Protein AF-A0A940QQM3-F1 (afdb_monomer)

Solvent-accessible surface area (backbone atoms only — not comparable to full-atom values): 6109 Å² total; per-residue (Å²): 112,92,86,64,82,52,71,68,55,23,74,68,38,85,44,58,37,81,48,65,53,40,77,44,46,51,95,75,68,36,46,31,66,54,31,37,48,52,53,52,50,28,51,75,72,55,67,47,66,54,44,30,74,41,80,58,91,89,36,71,37,48,55,57,21,48,68,55,42,52,61,51,45,41,74,73,75,50,80,93,72,55,73,68,53,57,30,47,76,72,77,44,79,85,48,59,33,40,80,34,30,50,57,127

Secondary structure (DSSP, 8-state):
-TT---HHHHHH--S-EE--SEE--GGGT--HHHHHHHHHHHHHTSTTTTBPEE--TT-HHHHHHHHHHHHHHHHTT-----HHHHHHHTT--PPTT-EESB--

pLDDT: mean 96.73, std 2.27, range [79.06, 98.81]

Nearest PDB structures (foldseek):
  2c1g-assembly1_A  TM=9.017E-01  e=5.915E-05  Streptococcus pneumoniae R6
  5lgc-assembly1_A  TM=8.957E-01  e=5.915E-05  Arthrobacter sp. AW19M34-1
  2c1i-assembly1_A  TM=8.832E-01  e=2.120E-04  Streptococcus pneumoniae R6

Sequence (104 aa):
PYLNFDASVGQAVGVPCPNCGIDTKDWDGASKDQIVNTLKSALQNGSLRNKVVLCHENYDSTASAMEEFLPYLKSQGWQCVTVSEMFKAQGKTMQAGQLYNECK

Mean predicted aligned error: 2.49 Å

Foldseek 3Di:
DVQDDDQVNLVVFQAFAEGAQFELCVVVVQALVSSLCSQVVCVVVVSNQQFDYDDDPPGPSVVSNCVPRVVVCVVVVDDDDDNQVSQVVVVHDGGGSYYDRGND

Radius of gyration: 14.56 Å; Cα contacts (8 Å, |Δi|>4): 133; chains: 1; bounding box: 36×22×36 Å

Structure (mmCIF, N/CA/C/O backbone):
data_AF-A0A940QQM3-F1
#
_entry.id   AF-A0A940QQM3-F1
#
loop_
_atom_site.group_PDB
_atom_site.id
_atom_site.type_symbol
_atom_site.label_atom_id
_atom_site.label_alt_id
_atom_site.label_comp_id
_atom_site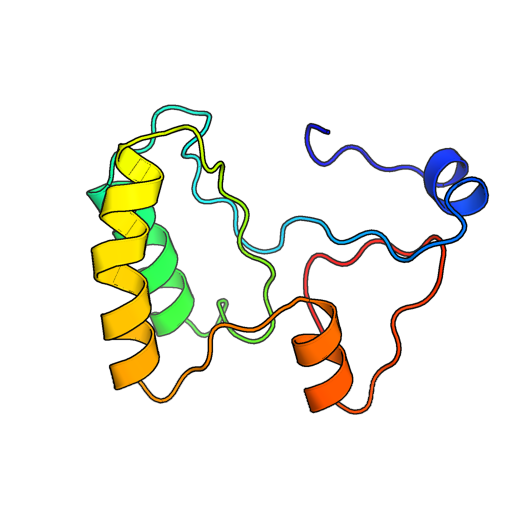.label_asym_id
_atom_site.label_entity_id
_atom_site.label_seq_id
_atom_site.pdbx_PDB_ins_code
_atom_site.Cartn_x
_atom_site.Cartn_y
_atom_site.Cartn_z
_atom_site.occupancy
_atom_site.B_iso_or_equiv
_atom_site.auth_seq_id
_atom_site.auth_comp_id
_atom_site.auth_asym_id
_atom_site.auth_atom_id
_atom_site.pdbx_PDB_model_num
ATOM 1 N N . PRO A 1 1 ? 13.232 -3.454 -4.398 1.00 90.56 1 PRO A N 1
ATOM 2 C CA . PRO A 1 1 ? 13.636 -3.210 -2.989 1.00 90.56 1 PRO A CA 1
ATOM 3 C C . PRO A 1 1 ? 13.821 -1.715 -2.736 1.00 90.56 1 PRO A C 1
ATOM 5 O O . PRO A 1 1 ? 14.236 -1.023 -3.662 1.00 90.56 1 PRO A O 1
ATOM 8 N N . TYR A 1 2 ? 13.500 -1.224 -1.535 1.00 94.31 2 TYR A N 1
ATOM 9 C CA . TYR A 1 2 ? 13.650 0.196 -1.158 1.00 94.31 2 TYR A CA 1
ATOM 10 C C . TYR A 1 2 ? 12.948 1.193 -2.097 1.00 94.31 2 TYR A C 1
ATOM 12 O O . TYR A 1 2 ? 13.382 2.333 -2.221 1.00 94.31 2 TYR A O 1
ATOM 20 N N . LEU A 1 3 ? 11.903 0.747 -2.805 1.00 94.00 3 LEU A N 1
ATOM 21 C CA . LEU A 1 3 ? 11.191 1.524 -3.832 1.00 94.00 3 LEU A CA 1
ATOM 22 C C . LEU A 1 3 ? 12.091 2.073 -4.956 1.00 94.00 3 LEU A C 1
ATOM 24 O O . LEU A 1 3 ? 11.681 2.963 -5.699 1.00 94.00 3 LEU A O 1
ATOM 28 N N . ASN A 1 4 ? 13.312 1.547 -5.088 1.00 94.94 4 ASN A N 1
ATOM 29 C CA . ASN A 1 4 ? 14.259 1.999 -6.091 1.00 94.94 4 ASN A CA 1
ATOM 30 C C . ASN A 1 4 ? 13.899 1.417 -7.460 1.00 94.94 4 ASN A C 1
ATOM 32 O O . ASN A 1 4 ? 13.710 0.205 -7.601 1.00 94.94 4 ASN A O 1
ATOM 36 N N . PHE A 1 5 ? 13.829 2.290 -8.457 1.00 95.81 5 PHE A N 1
ATOM 37 C CA . PHE A 1 5 ? 13.500 1.952 -9.831 1.00 95.81 5 PHE A CA 1
ATOM 38 C C . PHE A 1 5 ? 14.130 2.978 -10.770 1.00 95.81 5 PHE A C 1
ATOM 40 O O . PHE A 1 5 ? 14.072 4.180 -10.511 1.00 95.81 5 PHE A O 1
ATOM 47 N N . ASP A 1 6 ? 14.688 2.508 -11.881 1.00 95.94 6 ASP A N 1
ATOM 48 C CA . ASP A 1 6 ? 15.212 3.354 -12.946 1.00 95.94 6 ASP A CA 1
ATOM 49 C C . ASP A 1 6 ? 14.840 2.798 -14.330 1.00 95.94 6 ASP A C 1
ATOM 51 O O . ASP A 1 6 ? 14.206 1.747 -14.467 1.00 95.94 6 ASP A O 1
ATOM 55 N N . ALA A 1 7 ? 15.221 3.532 -15.377 1.00 95.38 7 ALA A N 1
ATOM 56 C CA . ALA A 1 7 ? 14.928 3.150 -16.753 1.00 95.38 7 ALA A CA 1
ATOM 57 C C . ALA A 1 7 ? 15.598 1.827 -17.165 1.00 95.38 7 ALA A C 1
ATOM 59 O O . ALA A 1 7 ? 15.010 1.073 -17.937 1.00 95.38 7 ALA A O 1
ATOM 60 N N . SER A 1 8 ? 16.792 1.529 -16.648 1.00 96.88 8 SER A N 1
ATOM 61 C CA . SER A 1 8 ? 17.525 0.299 -16.964 1.00 96.88 8 SER A CA 1
ATOM 62 C C . SER A 1 8 ? 16.808 -0.919 -16.389 1.00 96.88 8 SER A C 1
ATOM 64 O O . SER A 1 8 ? 16.608 -1.910 -17.091 1.00 96.88 8 SER A O 1
ATOM 66 N N . VAL A 1 9 ? 16.351 -0.823 -15.135 1.00 95.62 9 VAL A N 1
ATOM 67 C CA . VAL A 1 9 ? 15.498 -1.833 -14.502 1.00 95.62 9 VAL A CA 1
ATOM 68 C C . VAL A 1 9 ? 14.223 -2.003 -15.315 1.00 95.62 9 VAL A C 1
ATOM 70 O O . VAL A 1 9 ? 13.913 -3.129 -15.687 1.00 95.62 9 VAL A O 1
ATOM 73 N N . GLY A 1 10 ? 13.538 -0.905 -15.656 1.00 96.31 10 GLY A N 1
ATOM 74 C CA . GLY A 1 10 ? 12.320 -0.919 -16.470 1.00 96.31 10 GLY A CA 1
ATOM 75 C C . GLY A 1 10 ? 12.484 -1.618 -17.824 1.00 96.31 10 GLY A C 1
ATOM 76 O O . GLY A 1 10 ? 11.626 -2.392 -18.230 1.00 96.31 10 GLY A O 1
ATOM 77 N N . GLN A 1 11 ? 13.602 -1.400 -18.514 1.00 96.75 11 GLN A N 1
ATOM 78 C CA . GLN A 1 11 ? 13.881 -2.050 -19.800 1.00 96.75 11 GLN A CA 1
ATOM 79 C C . GLN A 1 11 ? 14.208 -3.542 -19.658 1.00 96.75 11 GLN A C 1
ATOM 81 O O . GLN A 1 11 ? 13.918 -4.319 -20.566 1.00 96.75 11 GLN A O 1
ATOM 86 N N . ALA A 1 12 ? 14.808 -3.947 -18.537 1.00 96.12 12 ALA A N 1
ATOM 87 C CA . ALA A 1 12 ? 15.185 -5.335 -18.281 1.00 96.12 12 ALA A CA 1
ATOM 88 C C . ALA A 1 12 ? 14.023 -6.186 -17.737 1.00 96.12 12 ALA A C 1
ATOM 90 O O . ALA A 1 12 ? 13.942 -7.388 -17.998 1.00 96.12 12 ALA A O 1
ATOM 91 N N . VAL A 1 13 ? 13.124 -5.579 -16.961 1.00 92.06 13 VAL A N 1
ATOM 92 C CA . VAL A 1 13 ? 12.006 -6.255 -16.300 1.00 92.06 13 VAL A CA 1
ATOM 93 C C . VAL A 1 13 ? 10.839 -6.418 -17.279 1.00 92.06 13 VAL A C 1
ATOM 95 O O . VAL A 1 13 ? 10.012 -5.535 -17.475 1.00 92.06 13 VAL A O 1
ATOM 98 N N . GLY A 1 14 ? 10.740 -7.588 -17.912 1.00 96.12 14 GLY A N 1
ATOM 99 C CA . GLY A 1 14 ? 9.665 -7.936 -18.858 1.00 96.12 14 GLY A CA 1
ATOM 100 C C . GLY A 1 14 ? 8.256 -8.059 -18.249 1.00 96.12 14 GLY A C 1
ATOM 101 O O . GLY A 1 14 ? 7.395 -8.712 -18.833 1.00 96.12 14 GLY A O 1
ATOM 102 N N . VAL A 1 15 ? 8.013 -7.472 -17.074 1.00 96.50 15 VAL A N 1
ATOM 103 C CA . VAL A 1 15 ? 6.742 -7.499 -16.339 1.00 96.50 15 VAL A CA 1
ATOM 104 C C . VAL A 1 15 ? 6.413 -6.116 -15.765 1.00 96.50 15 VAL A C 1
ATOM 106 O O . VAL A 1 15 ? 7.306 -5.276 -15.620 1.00 96.50 15 VAL A O 1
ATOM 109 N N . PRO A 1 16 ? 5.138 -5.835 -15.448 1.00 96.94 16 PRO A N 1
ATOM 110 C CA . PRO A 1 16 ? 4.778 -4.628 -14.716 1.00 96.94 16 PRO A CA 1
ATOM 111 C C . PRO A 1 16 ? 5.460 -4.556 -13.348 1.00 96.94 16 PRO A C 1
ATOM 113 O O .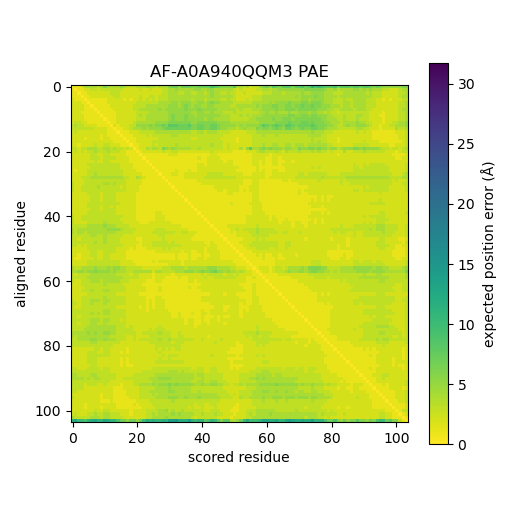 PRO A 1 16 ? 5.667 -5.583 -12.705 1.00 96.94 16 PRO A O 1
ATOM 116 N N . CYS A 1 17 ? 5.748 -3.343 -12.877 1.00 96.56 17 CYS A N 1
ATOM 117 C CA . CYS A 1 17 ? 6.418 -3.104 -11.600 1.00 96.56 17 CYS A CA 1
ATOM 118 C C . CYS A 1 17 ? 5.484 -2.387 -10.612 1.00 96.56 17 CYS A C 1
ATOM 120 O O . CYS A 1 17 ? 5.462 -1.154 -10.574 1.00 96.56 17 CYS A O 1
ATOM 122 N N . PRO A 1 18 ? 4.694 -3.115 -9.801 1.00 95.94 18 PRO A N 1
ATOM 123 C CA . PRO A 1 18 ? 4.009 -2.523 -8.659 1.00 95.94 18 PRO A CA 1
ATOM 124 C C . PRO A 1 18 ? 5.007 -1.882 -7.695 1.00 95.94 18 PRO A C 1
ATOM 126 O O . PRO A 1 18 ? 6.079 -2.423 -7.435 1.00 95.94 18 PRO A O 1
ATOM 129 N N . ASN A 1 19 ? 4.635 -0.733 -7.158 1.00 95.94 19 ASN A N 1
ATOM 130 C CA . ASN A 1 19 ? 5.421 0.020 -6.197 1.00 95.94 19 ASN A CA 1
ATOM 131 C C . ASN A 1 19 ? 4.478 0.654 -5.164 1.00 95.94 19 ASN A C 1
ATOM 133 O O . ASN A 1 19 ? 3.371 0.164 -4.966 1.00 95.94 19 ASN A O 1
ATOM 137 N N . CYS A 1 20 ? 4.897 1.704 -4.465 1.00 94.56 20 CYS A N 1
ATOM 138 C CA . CYS A 1 20 ? 4.184 2.223 -3.305 1.00 94.56 20 CYS A CA 1
ATOM 139 C C . CYS A 1 20 ? 3.408 3.507 -3.623 1.00 94.56 20 CYS A C 1
ATOM 141 O O . CYS A 1 20 ? 3.992 4.506 -4.046 1.00 94.56 20 CYS A O 1
ATOM 143 N N . GLY A 1 21 ? 2.101 3.504 -3.357 1.00 95.94 21 GLY A N 1
ATOM 144 C CA . GLY A 1 21 ? 1.247 4.696 -3.344 1.00 95.94 21 GLY A CA 1
ATOM 145 C C . GLY A 1 21 ? 1.022 5.278 -1.948 1.00 95.94 21 GLY A C 1
ATOM 146 O O . GLY A 1 21 ? 0.881 6.493 -1.826 1.00 95.94 21 GLY A O 1
ATOM 147 N N . ILE A 1 22 ? 1.001 4.429 -0.916 1.00 97.81 22 ILE A N 1
ATOM 148 C CA . ILE A 1 22 ? 0.911 4.792 0.506 1.00 97.81 22 ILE A CA 1
ATOM 149 C C . ILE A 1 22 ? 1.885 3.909 1.286 1.00 97.81 22 ILE A C 1
ATOM 151 O O . ILE A 1 22 ? 1.770 2.689 1.235 1.00 97.81 22 ILE A O 1
ATOM 155 N N . ASP A 1 23 ? 2.815 4.526 2.011 1.00 98.00 23 ASP A N 1
ATOM 156 C CA . ASP A 1 23 ? 3.800 3.844 2.857 1.00 98.00 23 ASP A CA 1
ATOM 157 C C . ASP A 1 23 ? 3.327 3.880 4.315 1.00 98.00 23 ASP A C 1
ATOM 159 O O . ASP A 1 23 ? 3.132 4.965 4.866 1.00 98.00 23 ASP A O 1
ATOM 163 N N . THR A 1 24 ? 3.118 2.715 4.933 1.00 98.12 24 THR A N 1
ATOM 164 C CA . THR A 1 24 ? 2.675 2.620 6.335 1.00 98.12 24 THR A CA 1
ATOM 165 C C . THR A 1 24 ? 3.781 2.927 7.341 1.00 98.12 24 THR A C 1
ATOM 167 O O . THR A 1 24 ? 3.471 3.120 8.517 1.00 98.12 24 THR A O 1
ATOM 170 N N . LYS A 1 25 ? 5.048 2.978 6.898 1.00 98.31 25 LYS A N 1
ATOM 171 C CA . LYS A 1 25 ? 6.240 3.145 7.746 1.00 98.31 25 LYS A CA 1
ATOM 172 C C . LYS A 1 25 ? 6.431 2.045 8.793 1.00 98.31 25 LYS A C 1
ATOM 174 O O . LYS A 1 25 ? 7.138 2.244 9.775 1.00 98.31 25 LYS A O 1
ATOM 179 N N . ASP A 1 26 ? 5.853 0.867 8.580 1.00 98.12 26 ASP A N 1
ATOM 180 C CA . ASP A 1 26 ? 6.028 -0.281 9.478 1.00 98.12 26 ASP A CA 1
ATOM 181 C C . ASP A 1 26 ? 7.494 -0.725 9.609 1.00 98.12 26 ASP A C 1
ATOM 183 O O . ASP A 1 26 ? 7.968 -0.995 10.711 1.00 98.12 26 ASP A O 1
ATOM 187 N N . TRP A 1 27 ? 8.242 -0.686 8.507 1.00 97.50 27 TRP A N 1
ATOM 188 C CA . TRP A 1 27 ? 9.685 -0.931 8.467 1.00 97.50 27 TRP A CA 1
ATOM 189 C C . TRP A 1 27 ? 10.511 0.079 9.280 1.00 97.50 27 TRP A C 1
ATOM 191 O O . TRP A 1 27 ? 11.642 -0.230 9.652 1.00 97.50 27 TRP A O 1
ATOM 201 N N . ASP A 1 28 ? 9.954 1.259 9.566 1.00 97.81 28 ASP A N 1
ATOM 202 C CA . ASP A 1 28 ? 10.560 2.327 10.376 1.00 97.81 28 ASP A CA 1
ATOM 203 C C . ASP A 1 28 ? 9.968 2.364 11.801 1.00 97.81 28 ASP A C 1
ATOM 205 O O . ASP A 1 28 ? 9.962 3.385 12.485 1.00 97.81 28 ASP A O 1
ATOM 209 N N . GLY A 1 29 ? 9.419 1.235 12.259 1.00 97.56 29 GLY A N 1
ATOM 210 C CA . GLY A 1 29 ? 8.925 1.079 13.624 1.00 97.56 29 GLY A CA 1
ATOM 211 C C . GLY A 1 29 ? 7.562 1.718 13.890 1.00 97.56 29 GLY A C 1
ATOM 212 O O . GLY A 1 29 ? 7.221 1.927 15.057 1.00 97.56 29 GLY A O 1
ATOM 213 N N . ALA A 1 30 ? 6.766 2.016 12.855 1.00 98.50 30 ALA A N 1
ATOM 214 C CA . ALA A 1 30 ? 5.398 2.478 13.063 1.00 98.50 30 ALA A CA 1
ATOM 215 C C . ALA A 1 30 ? 4.590 1.454 13.878 1.00 98.50 30 ALA A C 1
ATOM 217 O O . ALA A 1 30 ? 4.540 0.256 13.576 1.00 98.50 30 ALA A O 1
ATOM 218 N N . SER A 1 31 ? 3.929 1.944 14.924 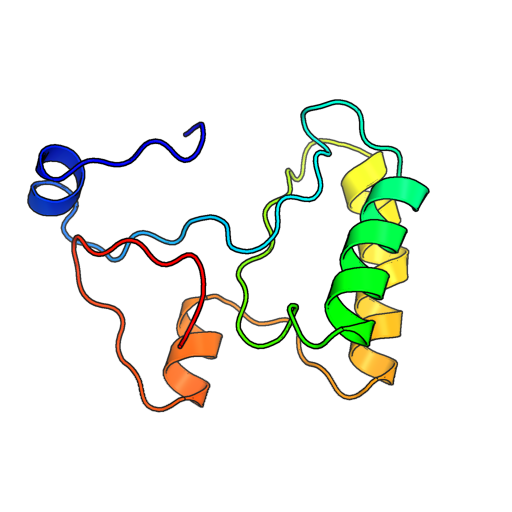1.00 98.69 31 SER A N 1
ATOM 219 C CA . SER A 1 31 ? 3.032 1.144 15.745 1.00 98.69 31 SER A CA 1
ATOM 220 C C . SER A 1 31 ? 1.769 0.767 14.971 1.00 98.69 31 SER A C 1
ATOM 222 O O . SER A 1 31 ? 1.392 1.421 13.994 1.00 98.69 31 SER A O 1
ATOM 224 N N . LYS A 1 32 ? 1.055 -0.250 15.466 1.00 98.50 32 LYS A N 1
ATOM 225 C CA . LYS A 1 32 ? -0.273 -0.632 14.967 1.00 98.50 32 LYS A CA 1
ATOM 226 C C . LYS A 1 32 ? -1.176 0.596 14.765 1.00 98.50 32 LYS A C 1
ATOM 228 O O . LYS A 1 32 ? -1.742 0.782 13.690 1.00 98.50 32 LYS A O 1
ATOM 233 N N . ASP A 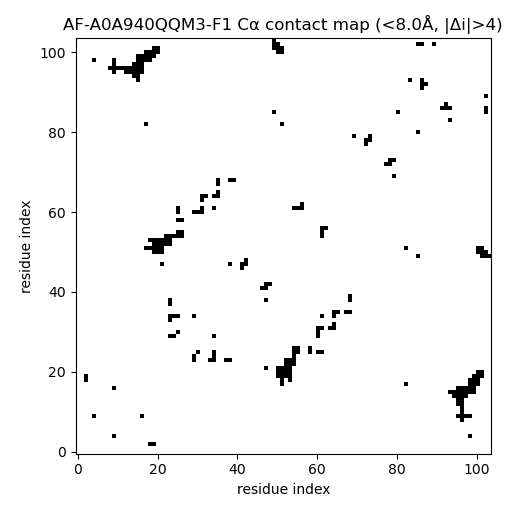1 33 ? -1.276 1.458 15.776 1.00 98.69 33 ASP A N 1
ATOM 234 C CA . ASP A 1 33 ? -2.162 2.623 15.737 1.00 98.69 33 ASP A CA 1
ATOM 235 C C . ASP A 1 33 ? -1.688 3.677 14.726 1.00 98.69 33 ASP A C 1
ATOM 237 O O . ASP A 1 33 ? -2.510 4.289 14.048 1.00 98.69 33 ASP A O 1
ATOM 241 N N . GLN A 1 34 ? -0.374 3.871 14.561 1.00 98.75 34 GLN A N 1
ATOM 242 C CA . GLN A 1 34 ? 0.171 4.773 13.538 1.00 98.75 34 GLN A CA 1
ATOM 243 C C . GLN A 1 34 ? -0.142 4.280 12.118 1.00 98.75 34 GLN A C 1
ATOM 245 O O . GLN A 1 34 ? -0.553 5.080 11.269 1.00 98.75 34 GLN A O 1
ATOM 250 N N . ILE A 1 35 ? -0.024 2.971 11.871 1.00 98.81 35 ILE A N 1
ATOM 251 C CA . ILE A 1 35 ? -0.383 2.345 10.591 1.00 98.81 35 ILE A CA 1
ATOM 252 C C . ILE A 1 35 ? -1.879 2.545 10.315 1.00 98.81 35 ILE A C 1
ATOM 254 O O . ILE A 1 35 ? -2.259 3.074 9.268 1.00 98.81 35 ILE A O 1
ATOM 258 N N . VAL A 1 36 ? -2.742 2.193 11.275 1.00 98.75 36 VAL A N 1
ATOM 259 C CA . VAL A 1 36 ? -4.199 2.353 11.144 1.00 98.75 36 VAL A CA 1
ATOM 260 C C . VAL A 1 36 ? -4.581 3.817 10.912 1.00 98.75 36 VAL A C 1
ATOM 262 O O . VAL A 1 36 ? -5.410 4.102 10.047 1.00 98.75 36 VAL A O 1
ATOM 265 N N . ASN A 1 37 ? -3.968 4.755 11.636 1.00 98.69 37 ASN A N 1
ATOM 266 C CA . ASN A 1 37 ? -4.230 6.185 11.475 1.00 98.69 37 ASN A CA 1
ATOM 267 C C . ASN A 1 37 ? -3.806 6.695 10.095 1.00 98.69 37 ASN A C 1
ATOM 269 O O . ASN A 1 37 ? -4.539 7.483 9.494 1.00 98.69 37 ASN A O 1
ATOM 273 N N . THR A 1 38 ? -2.678 6.218 9.565 1.00 98.69 38 THR A N 1
ATOM 274 C CA . THR A 1 38 ? -2.221 6.538 8.203 1.00 98.69 38 THR A CA 1
ATOM 275 C C . THR A 1 38 ? -3.264 6.109 7.173 1.00 98.69 38 THR A C 1
ATOM 277 O O . THR A 1 38 ? -3.683 6.906 6.331 1.00 98.69 38 THR A O 1
ATOM 280 N N . LEU A 1 39 ? -3.759 4.874 7.285 1.00 98.56 39 LEU A N 1
ATOM 281 C CA . LEU A 1 39 ? -4.727 4.310 6.346 1.00 98.56 39 LEU A CA 1
ATOM 282 C C . LEU A 1 39 ? -6.123 4.940 6.476 1.00 98.56 39 LEU A C 1
ATOM 284 O O . LEU A 1 39 ? -6.744 5.272 5.465 1.00 98.56 39 LEU A O 1
ATOM 288 N N . LYS A 1 40 ? -6.612 5.174 7.702 1.00 98.38 40 LYS A N 1
ATOM 289 C CA . LYS A 1 40 ? -7.888 5.873 7.940 1.00 98.38 40 LYS A CA 1
ATOM 290 C C . LYS A 1 40 ? -7.833 7.325 7.456 1.00 98.38 40 LYS A C 1
ATOM 292 O O . LYS A 1 40 ? -8.794 7.781 6.842 1.00 98.38 40 LYS A O 1
ATOM 297 N N . SER A 1 41 ? -6.714 8.025 7.649 1.00 98.44 41 SER A N 1
ATOM 298 C CA . SER A 1 41 ? -6.537 9.392 7.134 1.00 98.44 41 SER A CA 1
ATOM 299 C C . SER A 1 41 ? -6.553 9.417 5.605 1.00 98.44 41 SER A C 1
ATOM 301 O O . SER A 1 41 ? -7.235 10.252 5.012 1.00 98.44 41 SER A O 1
ATOM 303 N N . ALA A 1 42 ? -5.863 8.468 4.960 1.00 98.12 42 ALA A N 1
ATOM 304 C CA . ALA A 1 42 ? -5.874 8.331 3.506 1.00 98.12 42 ALA A CA 1
ATOM 305 C C . ALA A 1 42 ? -7.269 7.990 2.954 1.00 98.12 42 ALA A C 1
ATOM 307 O O . ALA A 1 42 ? -7.655 8.452 1.880 1.00 98.12 42 ALA A O 1
ATOM 308 N N . LEU A 1 43 ? -8.046 7.189 3.687 1.00 97.62 43 LEU A N 1
ATOM 309 C CA . LEU A 1 43 ? -9.437 6.908 3.345 1.00 97.62 43 LEU A CA 1
ATOM 310 C C . LEU A 1 43 ? -10.297 8.178 3.429 1.00 97.62 43 LEU A C 1
ATOM 312 O O . LEU A 1 43 ? -11.012 8.495 2.482 1.00 97.62 43 LEU A O 1
ATOM 316 N N . GLN A 1 44 ? -10.203 8.918 4.536 1.00 97.31 44 GLN A N 1
ATOM 317 C CA . GLN A 1 44 ? -11.003 10.121 4.795 1.00 97.31 44 GLN A CA 1
ATOM 318 C C . GLN A 1 44 ? -10.729 11.249 3.799 1.00 97.31 44 GLN A C 1
ATOM 320 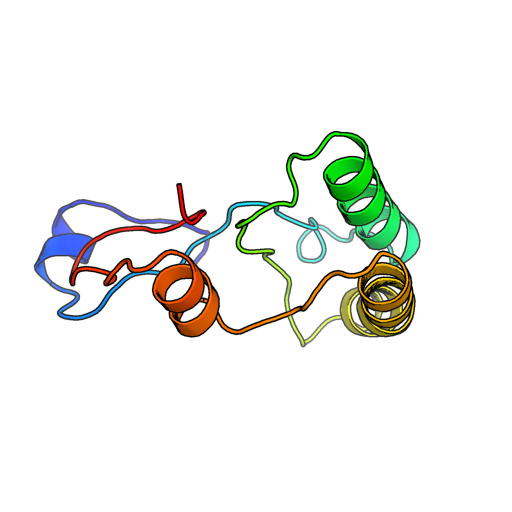O O . GLN A 1 44 ? -11.658 11.924 3.365 1.00 97.31 44 GLN A O 1
ATOM 325 N N . ASN A 1 45 ? -9.467 11.448 3.416 1.00 97.00 45 ASN A N 1
ATOM 326 C CA . ASN A 1 45 ? -9.091 12.481 2.450 1.00 97.00 45 ASN A CA 1
ATOM 327 C C . ASN A 1 45 ? -9.175 12.005 0.982 1.00 97.00 45 ASN A C 1
ATOM 329 O O . ASN A 1 45 ? -8.785 12.739 0.076 1.00 97.00 45 ASN A O 1
ATOM 333 N N . GLY A 1 46 ? -9.662 10.781 0.742 1.00 96.06 46 GLY A N 1
ATOM 334 C CA . GLY A 1 46 ? -9.849 10.193 -0.586 1.00 96.06 46 GLY A CA 1
ATOM 335 C C . GLY A 1 46 ? -8.571 9.698 -1.270 1.00 96.06 46 GLY A C 1
ATOM 336 O O . GLY A 1 46 ? -8.658 9.065 -2.324 1.00 96.06 46 GLY A O 1
ATOM 337 N N . SER A 1 47 ? -7.391 9.922 -0.684 1.00 96.62 47 SER A N 1
ATOM 338 C CA . SER A 1 47 ? -6.114 9.533 -1.291 1.00 96.62 47 SER A CA 1
ATOM 339 C C . SER A 1 47 ? -5.879 8.025 -1.331 1.00 96.62 47 SER A C 1
ATOM 341 O O . SER A 1 47 ? -5.011 7.611 -2.084 1.00 96.62 47 SER A O 1
ATOM 343 N N . LEU A 1 48 ? -6.649 7.206 -0.600 1.00 97.25 48 LEU A N 1
ATOM 344 C CA . LEU A 1 48 ? -6.554 5.738 -0.620 1.00 97.25 48 LEU A CA 1
ATOM 345 C C . LEU A 1 48 ? -7.102 5.101 -1.911 1.00 97.25 48 LEU A C 1
ATOM 347 O O . LEU A 1 48 ? -6.774 3.954 -2.223 1.00 97.25 48 LEU A O 1
ATOM 351 N N . ARG A 1 49 ? -7.944 5.807 -2.680 1.00 95.94 49 ARG A N 1
ATOM 352 C CA . ARG A 1 49 ? -8.602 5.223 -3.861 1.00 95.94 49 ARG A CA 1
ATOM 353 C C . ARG A 1 49 ? -7.572 4.842 -4.914 1.00 95.94 49 ARG A C 1
ATOM 355 O O . ARG A 1 49 ? -6.778 5.673 -5.334 1.00 95.94 49 ARG A O 1
ATOM 362 N N . ASN A 1 50 ? -7.636 3.587 -5.363 1.00 95.56 50 ASN A N 1
ATOM 363 C CA . ASN A 1 50 ? -6.751 3.027 -6.382 1.00 95.56 50 ASN A CA 1
ATOM 364 C C . ASN A 1 50 ? -5.247 3.147 -6.047 1.00 95.56 50 ASN A C 1
ATOM 366 O O . ASN A 1 50 ? -4.422 3.223 -6.958 1.00 95.56 50 ASN A O 1
ATOM 370 N N . LYS A 1 51 ? -4.874 3.166 -4.762 1.00 97.06 51 LYS A N 1
ATOM 371 C CA . LYS A 1 51 ? -3.471 3.147 -4.324 1.00 97.06 51 LYS A CA 1
ATOM 372 C C . LYS A 1 51 ? -2.985 1.742 -4.016 1.00 97.06 51 LYS A C 1
ATOM 374 O O . LYS A 1 51 ? -3.736 0.909 -3.518 1.00 97.06 51 LYS A O 1
ATOM 379 N N . VAL A 1 52 ? -1.687 1.532 -4.219 1.00 97.44 52 VAL A N 1
ATOM 380 C CA . VAL A 1 52 ? -0.967 0.390 -3.653 1.00 97.44 52 VAL A CA 1
ATOM 381 C C . VAL A 1 52 ? -0.453 0.775 -2.264 1.00 97.44 52 VAL A C 1
ATOM 383 O O . VAL A 1 52 ? 0.273 1.761 -2.122 1.00 97.44 52 VAL A O 1
ATOM 386 N N . VAL A 1 53 ? -0.843 0.018 -1.240 1.00 97.94 53 VAL A N 1
ATOM 387 C CA . VAL A 1 53 ? -0.356 0.190 0.137 1.00 97.94 53 VAL A CA 1
ATOM 388 C C . VAL A 1 53 ? 0.882 -0.683 0.331 1.00 97.94 53 VAL A C 1
ATOM 390 O O . VAL A 1 53 ? 0.837 -1.878 0.047 1.00 97.94 53 VAL A O 1
ATOM 393 N N . LEU A 1 54 ? 1.978 -0.089 0.798 1.00 98.06 54 LEU A N 1
ATOM 394 C CA . LEU A 1 54 ? 3.200 -0.791 1.174 1.00 98.06 54 LEU A CA 1
ATOM 395 C C . LEU A 1 54 ? 3.168 -1.128 2.661 1.00 98.06 54 LEU A C 1
ATOM 397 O O . LEU A 1 54 ? 3.006 -0.240 3.494 1.00 98.06 54 LEU A O 1
ATOM 401 N N . CYS A 1 55 ? 3.387 -2.401 2.961 1.00 97.69 55 CYS A N 1
ATOM 402 C CA . CYS A 1 55 ? 3.645 -2.930 4.291 1.00 97.69 55 CYS A CA 1
ATOM 403 C C . CYS A 1 55 ? 4.437 -4.244 4.163 1.00 97.69 55 CYS A C 1
ATOM 405 O O . CYS A 1 55 ? 4.603 -4.771 3.060 1.00 97.69 55 CYS A O 1
ATOM 407 N N . HIS A 1 56 ? 4.895 -4.784 5.283 1.00 97.81 56 HIS A N 1
ATOM 408 C CA . HIS A 1 56 ? 5.754 -5.953 5.374 1.00 97.81 56 HIS A CA 1
ATOM 409 C C . HIS A 1 56 ? 5.130 -6.988 6.314 1.00 97.81 56 HIS A C 1
ATOM 411 O O . HIS A 1 56 ? 4.752 -6.689 7.446 1.00 97.81 56 HIS A O 1
ATOM 417 N N . GLU A 1 57 ? 5.012 -8.223 5.832 1.00 94.31 57 GLU A N 1
ATOM 418 C CA . GLU A 1 57 ? 4.310 -9.311 6.529 1.00 94.31 57 GLU A CA 1
ATOM 419 C C . GLU A 1 57 ? 5.011 -9.805 7.806 1.00 94.31 57 GLU A C 1
ATOM 421 O O . GLU A 1 57 ? 4.401 -10.493 8.616 1.00 94.31 57 GLU A O 1
ATOM 426 N N . ASN A 1 58 ? 6.285 -9.463 7.999 1.00 94.38 58 ASN A N 1
ATOM 427 C CA . ASN A 1 58 ? 7.121 -9.957 9.093 1.00 94.38 58 ASN A CA 1
ATOM 428 C C . ASN A 1 58 ? 7.029 -9.129 10.388 1.00 94.38 58 ASN A C 1
ATOM 430 O O . ASN A 1 58 ? 7.759 -9.425 11.334 1.00 94.38 58 ASN A O 1
ATOM 434 N N . TYR A 1 59 ? 6.184 -8.095 10.437 1.00 96.94 59 TYR A N 1
ATOM 435 C CA . TYR A 1 59 ? 5.990 -7.265 11.626 1.00 96.94 59 TYR A CA 1
ATOM 436 C C . TYR A 1 59 ? 4.618 -7.507 12.266 1.00 96.94 59 TYR A C 1
ATOM 438 O O . TYR A 1 59 ? 3.579 -7.336 11.626 1.00 96.94 59 TYR A O 1
ATOM 446 N N . ASP A 1 60 ? 4.602 -7.811 13.568 1.00 97.94 60 ASP A N 1
ATOM 447 C CA . ASP A 1 60 ? 3.365 -8.016 14.341 1.00 97.94 60 ASP A CA 1
ATOM 448 C C . ASP A 1 60 ? 2.460 -6.773 14.344 1.00 97.94 60 ASP A C 1
ATOM 450 O O . ASP A 1 60 ? 1.228 -6.884 14.352 1.00 97.94 60 ASP A O 1
ATOM 454 N N . SER A 1 61 ? 3.059 -5.574 14.305 1.00 98.12 61 SER A N 1
ATOM 455 C CA . SER A 1 61 ? 2.329 -4.308 14.176 1.00 98.12 61 SER A CA 1
ATOM 456 C C . SER A 1 61 ? 1.538 -4.242 12.870 1.00 98.12 61 SER A C 1
ATOM 458 O O . SER A 1 61 ? 0.399 -3.774 12.882 1.00 98.12 61 SER A O 1
ATOM 460 N N . THR A 1 62 ? 2.097 -4.758 11.772 1.00 98.44 62 THR A N 1
ATOM 461 C CA . THR A 1 62 ? 1.433 -4.829 10.468 1.00 98.44 62 THR A CA 1
ATOM 462 C C . THR A 1 62 ? 0.271 -5.807 10.495 1.00 98.44 62 THR A C 1
ATOM 464 O O . THR A 1 62 ? -0.837 -5.423 10.117 1.00 98.44 62 THR A O 1
ATOM 467 N N . ALA A 1 63 ? 0.477 -7.028 10.996 1.00 98.12 63 ALA A N 1
ATOM 468 C CA . ALA A 1 63 ? -0.600 -8.012 11.128 1.00 98.12 63 ALA A CA 1
ATOM 469 C C . ALA A 1 63 ? -1.767 -7.449 11.962 1.00 98.12 63 ALA A C 1
ATOM 471 O O . ALA A 1 63 ? -2.899 -7.371 11.480 1.00 98.12 63 ALA A O 1
ATOM 472 N N . SER A 1 64 ? -1.464 -6.922 13.152 1.00 98.38 64 SER A N 1
ATOM 473 C CA . SER A 1 64 ? -2.454 -6.336 14.065 1.00 98.38 64 SER A CA 1
ATOM 474 C C . SER A 1 64 ? -3.193 -5.135 13.459 1.00 98.38 64 SER A C 1
ATOM 476 O O . SER A 1 64 ? -4.378 -4.922 13.722 1.00 98.38 64 SER A O 1
ATOM 478 N N . ALA A 1 65 ? -2.505 -4.310 12.663 1.00 98.56 65 ALA A N 1
ATOM 479 C CA . ALA A 1 65 ? -3.121 -3.166 11.999 1.00 98.56 65 ALA A CA 1
ATOM 480 C C . ALA A 1 65 ? -4.069 -3.605 10.878 1.00 98.56 65 ALA A C 1
ATOM 482 O O . ALA A 1 65 ? -5.151 -3.033 10.738 1.00 98.56 65 ALA A O 1
ATOM 483 N N . MET A 1 66 ? -3.694 -4.622 10.096 1.00 98.12 66 MET A N 1
ATOM 484 C CA . MET A 1 66 ? -4.521 -5.137 9.000 1.00 98.12 66 MET A CA 1
ATOM 485 C C . MET A 1 66 ? -5.755 -5.889 9.509 1.00 98.12 66 MET A C 1
ATOM 487 O O . MET A 1 66 ? -6.830 -5.737 8.925 1.00 98.12 66 MET A O 1
ATOM 491 N N . GLU A 1 67 ? -5.637 -6.617 10.622 1.00 98.25 67 GLU A N 1
ATOM 492 C CA . GLU A 1 67 ? -6.772 -7.250 11.308 1.00 98.25 67 GLU A CA 1
ATOM 493 C C . GLU A 1 67 ? -7.834 -6.235 11.756 1.00 98.25 67 GLU A C 1
ATOM 495 O O . GLU A 1 67 ? -9.027 -6.531 11.703 1.00 98.25 67 GLU A O 1
ATOM 500 N N . GLU A 1 68 ? -7.433 -5.017 12.134 1.00 98.50 68 GLU A N 1
ATOM 501 C CA . GLU A 1 68 ? -8.375 -3.936 12.443 1.00 98.50 68 GLU A CA 1
ATOM 502 C C . GLU A 1 68 ? -8.868 -3.211 11.181 1.00 98.50 68 GLU A C 1
ATOM 504 O O . GLU A 1 68 ? -10.065 -2.953 11.013 1.00 98.50 68 GLU A O 1
ATOM 509 N N . PHE A 1 69 ? -7.945 -2.829 10.297 1.00 98.38 69 PHE A N 1
ATOM 510 C CA . PHE A 1 69 ? -8.247 -1.906 9.211 1.00 98.38 69 PHE A CA 1
ATOM 511 C C . PHE A 1 69 ? -9.039 -2.558 8.078 1.00 98.38 69 PHE A C 1
ATOM 513 O O . PHE A 1 69 ? -9.957 -1.926 7.560 1.00 98.38 69 PHE A O 1
ATOM 520 N N . LEU A 1 70 ? -8.737 -3.800 7.685 1.00 98.00 70 LEU A N 1
ATOM 521 C CA . LEU A 1 70 ? -9.401 -4.435 6.540 1.00 98.00 70 LEU A CA 1
ATOM 522 C C . LEU A 1 70 ? -10.909 -4.664 6.770 1.00 98.00 70 LEU A C 1
ATOM 524 O O . LEU A 1 70 ? -11.691 -4.345 5.865 1.00 98.00 70 LEU A O 1
ATOM 528 N N . PRO A 1 71 ? -11.374 -5.130 7.951 1.00 98.38 71 PRO A N 1
ATOM 529 C CA . PRO A 1 71 ? -12.806 -5.194 8.246 1.00 98.38 71 PRO A CA 1
ATOM 530 C C . PRO A 1 71 ? -13.477 -3.818 8.252 1.00 98.38 71 PRO A C 1
ATOM 532 O O . PRO A 1 71 ? -14.581 -3.671 7.722 1.00 98.38 71 PRO A O 1
ATOM 535 N N . TYR A 1 72 ? -12.809 -2.800 8.805 1.00 98.00 72 TYR A N 1
ATOM 536 C CA . TYR A 1 72 ? -13.306 -1.425 8.773 1.00 98.00 72 TYR A CA 1
ATOM 537 C C . TYR A 1 72 ? -13.422 -0.910 7.333 1.00 98.00 72 TYR A C 1
ATOM 539 O O . TYR A 1 72 ? -14.482 -0.439 6.937 1.00 98.00 72 TYR A O 1
ATOM 547 N N . LEU A 1 73 ? -12.383 -1.073 6.514 1.00 98.06 73 LEU A N 1
ATOM 548 C CA . LEU A 1 73 ? -12.375 -0.683 5.106 1.00 98.06 73 LEU A CA 1
ATOM 549 C C . LEU A 1 73 ? -13.536 -1.346 4.344 1.00 98.06 73 LEU A C 1
ATOM 551 O O . LEU A 1 73 ? -14.283 -0.673 3.633 1.00 98.06 73 LEU A O 1
ATOM 555 N N . LYS A 1 74 ? -13.756 -2.649 4.565 1.00 98.12 74 LYS A N 1
ATOM 556 C CA . LYS A 1 74 ? -14.887 -3.385 3.985 1.00 98.12 74 LYS A CA 1
ATOM 557 C C . LYS A 1 74 ? -16.244 -2.826 4.428 1.00 98.12 74 LYS A C 1
ATOM 559 O O . LYS A 1 74 ? -17.147 -2.727 3.599 1.00 98.12 74 LYS A O 1
ATOM 564 N N . SER A 1 75 ? -16.400 -2.430 5.695 1.00 97.94 75 SER A N 1
ATOM 565 C CA . SER A 1 75 ? -17.649 -1.822 6.190 1.00 97.94 75 SER A CA 1
ATOM 566 C C . SER A 1 75 ? -17.938 -0.456 5.562 1.00 97.94 75 SER A C 1
ATOM 568 O O . SER A 1 75 ? -19.098 -0.071 5.448 1.00 97.94 75 SER A O 1
ATOM 570 N N . GLN A 1 76 ? -16.903 0.240 5.081 1.00 97.38 76 GLN A N 1
ATOM 571 C CA . GLN A 1 76 ? -17.033 1.473 4.298 1.00 97.38 76 GLN A CA 1
ATOM 572 C C . GLN A 1 76 ? -17.354 1.217 2.809 1.00 97.38 76 GLN A C 1
ATOM 574 O O . GLN A 1 76 ? -17.355 2.153 2.013 1.00 97.38 76 GLN A O 1
ATOM 579 N N . GLY A 1 77 ? -17.608 -0.035 2.404 1.00 96.56 77 GLY A N 1
ATOM 580 C CA . GLY A 1 77 ? -17.970 -0.401 1.029 1.00 96.56 77 GLY A CA 1
ATOM 581 C C . GLY A 1 77 ? -16.781 -0.591 0.083 1.00 96.56 77 GLY A C 1
ATOM 582 O O . GLY A 1 77 ? -16.962 -0.652 -1.133 1.00 96.56 77 GLY A O 1
ATOM 583 N N . TRP A 1 78 ? -15.562 -0.681 0.617 1.00 96.69 78 TRP A N 1
ATOM 584 C CA . TRP A 1 78 ? -14.354 -0.888 -0.176 1.00 96.69 78 TRP A CA 1
ATOM 585 C C . TRP A 1 78 ? -14.003 -2.367 -0.315 1.00 96.69 78 TRP A C 1
ATOM 587 O O . TRP A 1 78 ? -14.382 -3.212 0.495 1.00 96.69 78 TRP A O 1
ATOM 597 N N . GLN A 1 79 ? -13.214 -2.664 -1.343 1.00 94.81 79 GLN A N 1
ATOM 598 C CA . GLN A 1 79 ? -12.590 -3.964 -1.540 1.00 94.81 79 GLN A CA 1
ATOM 599 C C . GLN A 1 79 ? -11.072 -3.794 -1.507 1.00 94.81 79 GLN A C 1
ATOM 601 O O . GLN A 1 79 ? -10.530 -2.916 -2.177 1.00 94.81 79 GLN A O 1
ATOM 606 N N . CYS A 1 80 ? -10.399 -4.642 -0.732 1.00 95.94 80 CYS A N 1
ATOM 607 C CA . CYS A 1 80 ? -8.966 -4.865 -0.871 1.00 95.94 80 CYS A CA 1
ATOM 608 C C . CYS A 1 80 ? -8.782 -5.940 -1.946 1.00 95.94 80 CYS A C 1
ATOM 610 O O . CYS A 1 80 ? -9.393 -7.004 -1.861 1.00 95.94 80 CYS A O 1
ATOM 612 N N . VAL A 1 81 ? -8.009 -5.623 -2.978 1.00 97.12 81 VAL A N 1
ATOM 613 C CA . VAL A 1 81 ? -7.830 -6.453 -4.174 1.00 97.12 81 VAL A CA 1
ATOM 614 C C . VAL A 1 81 ? -6.354 -6.509 -4.534 1.00 97.12 81 VAL A C 1
ATOM 616 O O . VAL A 1 81 ? -5.551 -5.709 -4.048 1.00 97.12 81 VAL A O 1
ATOM 619 N N . THR A 1 82 ? -5.988 -7.426 -5.419 1.00 96.88 82 THR A N 1
ATOM 620 C CA . THR A 1 82 ? -4.644 -7.442 -5.999 1.00 96.88 82 THR A CA 1
ATOM 621 C C . THR A 1 82 ? -4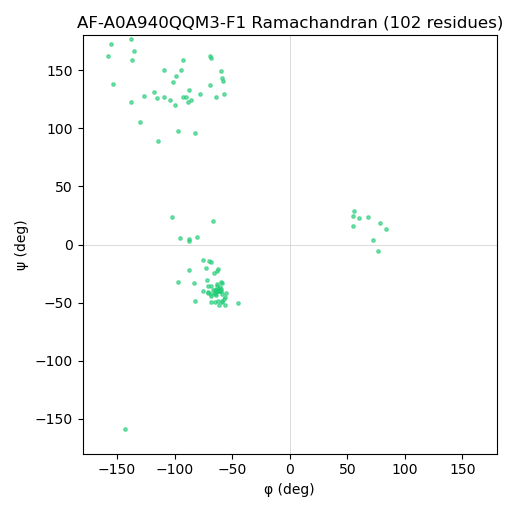.416 -6.233 -6.917 1.00 96.88 82 THR A C 1
ATOM 623 O O . THR A 1 82 ? -5.353 -5.615 -7.430 1.00 96.88 82 THR A O 1
ATOM 626 N N . VAL A 1 83 ? -3.148 -5.898 -7.180 1.00 97.00 83 VAL A N 1
ATOM 627 C CA . VAL A 1 83 ? -2.798 -4.774 -8.069 1.00 97.00 83 VAL A CA 1
ATOM 628 C C . VAL A 1 83 ? -3.345 -4.996 -9.484 1.00 97.00 83 VAL A C 1
ATOM 630 O O . VAL A 1 83 ? -3.886 -4.074 -10.085 1.00 97.00 83 VAL A O 1
ATOM 633 N N . SER A 1 84 ? -3.284 -6.217 -10.015 1.00 96.00 84 SER A N 1
ATOM 634 C CA . SER A 1 84 ? -3.82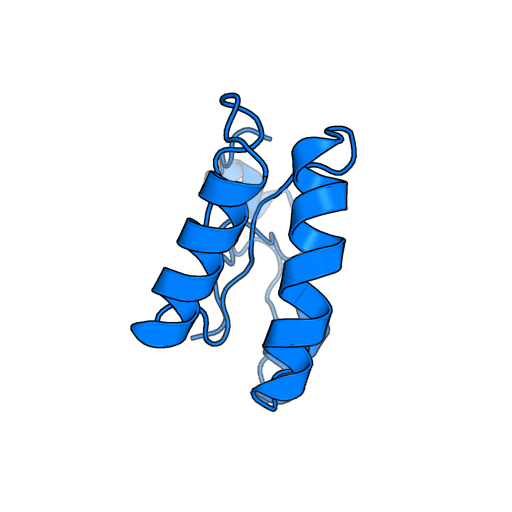0 -6.525 -11.347 1.00 96.00 84 SER A CA 1
ATOM 635 C C . SER A 1 84 ? -5.348 -6.402 -11.408 1.00 96.00 84 SER A C 1
ATOM 637 O O . SER A 1 84 ? -5.877 -5.868 -12.384 1.00 96.00 84 SER A O 1
ATOM 639 N N . GLU A 1 85 ? -6.067 -6.831 -10.367 1.00 97.12 85 GLU A N 1
ATOM 640 C CA . GLU A 1 85 ? -7.520 -6.647 -10.260 1.00 97.12 85 GLU A CA 1
ATOM 641 C C . GLU A 1 85 ? -7.910 -5.170 -10.172 1.00 97.12 85 GLU A C 1
ATOM 643 O O . GLU A 1 85 ? -8.869 -4.762 -10.826 1.00 97.12 85 GLU A O 1
ATOM 648 N N . MET A 1 86 ? -7.142 -4.356 -9.438 1.00 96.81 86 MET A N 1
ATOM 649 C CA . MET A 1 86 ? -7.351 -2.907 -9.359 1.00 96.81 86 MET A CA 1
ATOM 650 C C . MET A 1 86 ? -7.314 -2.253 -10.749 1.00 96.81 86 MET A C 1
ATOM 652 O O . MET A 1 86 ? -8.213 -1.483 -11.084 1.00 96.81 86 MET A O 1
ATOM 656 N N . PHE A 1 87 ? -6.320 -2.585 -11.582 1.00 97.44 87 PHE A N 1
ATOM 657 C CA . PHE A 1 87 ? -6.233 -2.076 -12.959 1.00 97.44 87 PHE A CA 1
ATOM 658 C C . PHE A 1 87 ? -7.348 -2.631 -13.850 1.00 97.44 87 PHE A C 1
ATOM 660 O O . PHE A 1 87 ? -7.982 -1.881 -14.597 1.00 97.44 87 PHE A O 1
ATOM 667 N N . LYS A 1 88 ? -7.644 -3.931 -13.734 1.00 96.56 88 LYS A N 1
ATOM 668 C CA . LYS A 1 88 ? -8.714 -4.585 -14.496 1.00 96.56 88 LYS A CA 1
ATOM 669 C C . LYS A 1 88 ? -10.082 -3.958 -14.216 1.00 96.56 88 LYS A C 1
ATOM 671 O O . LYS A 1 88 ? -10.849 -3.750 -15.152 1.00 96.56 88 LYS A O 1
ATOM 676 N N . ALA A 1 89 ? -10.375 -3.609 -12.963 1.00 95.12 89 ALA A N 1
ATOM 677 C CA . ALA A 1 89 ? -11.618 -2.943 -12.569 1.00 95.12 89 ALA A CA 1
ATOM 678 C C . ALA A 1 89 ? -11.788 -1.548 -13.202 1.00 95.12 89 ALA A C 1
ATOM 680 O O . ALA A 1 89 ? -12.913 -1.074 -13.335 1.00 95.12 89 ALA A O 1
ATOM 681 N N . GLN A 1 90 ? -10.690 -0.908 -13.621 1.00 94.81 90 GLN A N 1
ATOM 682 C CA . GLN A 1 90 ? -10.689 0.364 -14.354 1.00 94.81 90 GLN A CA 1
ATOM 683 C C . GLN A 1 90 ? -10.621 0.180 -15.882 1.00 94.81 90 GLN A C 1
ATOM 685 O O . GLN A 1 90 ? -10.469 1.157 -16.612 1.00 94.81 90 GLN A O 1
ATOM 690 N N . GLY A 1 91 ? -10.687 -1.060 -16.383 1.00 96.75 91 GLY A N 1
ATOM 691 C CA . GLY A 1 91 ? -10.537 -1.360 -17.810 1.00 96.75 91 GLY A CA 1
ATOM 692 C C . GLY A 1 91 ? -9.122 -1.1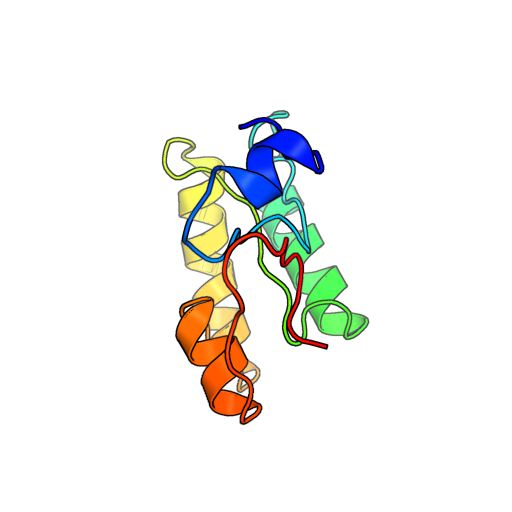13 -18.345 1.00 96.75 91 GLY A C 1
ATOM 693 O O . GLY A 1 91 ? -8.957 -0.872 -19.539 1.00 96.75 91 GLY A O 1
ATOM 694 N N . LYS A 1 92 ? -8.102 -1.140 -17.476 1.00 96.62 92 LYS A N 1
ATOM 695 C CA . LYS A 1 92 ? -6.704 -0.861 -17.832 1.00 96.62 92 LYS A CA 1
ATOM 696 C C . LYS A 1 92 ? -5.853 -2.125 -17.789 1.00 96.62 92 LYS A C 1
ATOM 698 O O . LYS A 1 92 ? -6.086 -3.035 -16.995 1.00 96.62 92 LYS A O 1
ATOM 703 N N . THR A 1 93 ? -4.819 -2.150 -18.625 1.00 95.69 93 THR A N 1
ATOM 704 C CA . THR A 1 93 ? -3.805 -3.208 -18.652 1.00 95.69 93 THR A CA 1
ATOM 705 C C . THR A 1 93 ? -2.460 -2.625 -18.252 1.00 95.69 93 THR A C 1
ATOM 707 O O . THR A 1 93 ? -1.997 -1.650 -18.848 1.00 95.69 93 THR A O 1
ATOM 710 N N . MET A 1 94 ? -1.831 -3.231 -17.248 1.00 96.25 94 MET A N 1
ATOM 711 C CA . MET A 1 94 ? -0.485 -2.864 -16.822 1.00 96.25 94 MET A CA 1
ATOM 712 C C . MET A 1 94 ? 0.532 -3.267 -17.895 1.00 96.25 94 MET A C 1
ATOM 714 O O . MET A 1 94 ? 0.452 -4.361 -18.452 1.00 96.25 94 MET A O 1
ATOM 718 N N . GLN A 1 95 ? 1.486 -2.388 -18.175 1.00 96.62 95 GLN A N 1
ATOM 719 C CA . GLN A 1 95 ? 2.510 -2.574 -19.196 1.00 96.62 95 GLN A CA 1
ATOM 720 C C . GLN A 1 95 ? 3.816 -3.062 -18.566 1.00 96.62 95 GLN A C 1
ATOM 722 O O . GLN A 1 95 ? 4.171 -2.659 -17.455 1.00 96.62 95 GLN A O 1
ATOM 727 N N . ALA A 1 96 ? 4.537 -3.922 -19.285 1.00 97.12 96 ALA A N 1
ATOM 728 C CA . ALA A 1 96 ? 5.868 -4.360 -18.882 1.00 97.12 96 ALA A CA 1
ATOM 729 C C . ALA A 1 96 ? 6.825 -3.164 -18.749 1.00 97.12 96 ALA A C 1
ATOM 731 O O . ALA A 1 96 ? 6.726 -2.198 -19.509 1.00 97.12 96 ALA A O 1
ATOM 732 N N . GLY A 1 97 ? 7.721 -3.214 -17.763 1.00 96.69 97 GLY A N 1
ATOM 733 C CA . GLY A 1 97 ? 8.719 -2.168 -17.548 1.00 96.69 97 GLY A CA 1
ATOM 734 C C . GLY A 1 97 ? 8.187 -0.846 -16.992 1.00 96.69 97 GLY A C 1
ATOM 735 O O . GLY A 1 97 ? 8.954 0.105 -16.862 1.00 96.69 97 GLY A O 1
ATOM 736 N N . GLN A 1 98 ? 6.894 -0.752 -16.659 1.00 96.31 98 GLN A N 1
ATOM 737 C CA . GLN A 1 98 ? 6.304 0.447 -16.060 1.00 96.31 98 GLN A CA 1
ATOM 738 C C . GLN A 1 98 ? 6.113 0.307 -14.550 1.00 96.31 98 GLN A C 1
ATOM 740 O O . GLN A 1 98 ? 5.687 -0.739 -14.056 1.00 96.31 98 GLN A O 1
ATOM 745 N N . LEU A 1 99 ? 6.398 1.399 -13.836 1.00 96.25 99 LEU A N 1
ATOM 746 C CA . LEU A 1 99 ? 6.236 1.528 -12.391 1.00 96.25 99 LEU A CA 1
ATOM 747 C C . LEU A 1 99 ? 4.816 1.992 -12.032 1.00 96.25 99 LEU A C 1
ATOM 749 O O . LEU A 1 99 ? 4.326 2.977 -12.588 1.00 96.25 99 LEU A O 1
ATOM 753 N N . TYR A 1 100 ? 4.183 1.336 -11.059 1.00 96.69 100 TYR A N 1
ATOM 754 C CA . TYR A 1 100 ? 2.805 1.619 -10.653 1.00 96.69 100 TYR A CA 1
ATOM 755 C C . TYR A 1 100 ? 2.670 1.802 -9.140 1.00 96.69 100 TYR A C 1
ATOM 757 O O . TYR A 1 100 ? 2.657 0.836 -8.385 1.00 96.69 100 TYR A O 1
ATOM 765 N N . ASN A 1 101 ? 2.494 3.050 -8.707 1.00 95.81 101 ASN A N 1
ATOM 766 C CA . ASN A 1 101 ? 2.147 3.401 -7.320 1.00 95.81 101 ASN A CA 1
ATOM 767 C C . ASN A 1 101 ? 0.622 3.404 -7.091 1.00 95.81 101 ASN A C 1
ATOM 769 O O . ASN A 1 101 ? 0.127 3.332 -5.967 1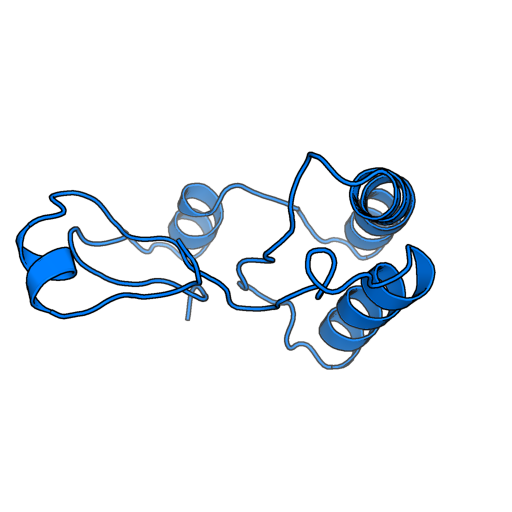.00 95.81 101 ASN A O 1
ATOM 773 N N . GLU A 1 102 ? -0.130 3.550 -8.178 1.00 95.56 102 GLU A N 1
ATOM 774 C CA . GLU A 1 102 ? -1.578 3.710 -8.197 1.00 95.56 102 GLU A CA 1
ATOM 775 C C . GLU A 1 102 ? -2.134 3.312 -9.570 1.00 95.56 102 GLU A C 1
ATOM 777 O O . GLU A 1 102 ? -1.398 3.309 -10.562 1.00 95.56 102 GLU A O 1
ATOM 782 N N . CYS A 1 103 ? -3.439 3.052 -9.644 1.00 94.19 103 CYS A N 1
ATOM 783 C CA . CYS A 1 103 ? -4.179 3.096 -10.901 1.00 94.19 103 CYS A CA 1
ATOM 784 C C . CYS A 1 103 ? -4.865 4.463 -11.032 1.00 94.19 103 CYS A C 1
ATOM 786 O O . CYS A 1 103 ? -5.947 4.684 -10.478 1.00 94.19 103 CYS A O 1
ATOM 788 N N . LYS A 1 104 ? -4.229 5.374 -11.779 1.00 79.06 104 LYS A N 1
ATOM 789 C CA . LYS A 1 104 ? -4.897 6.574 -12.315 1.00 79.06 104 LYS A CA 1
ATOM 790 C C . LYS A 1 104 ? -6.003 6.176 -13.282 1.00 79.06 104 LYS A C 1
ATOM 792 O O . LYS A 1 104 ? -6.029 4.989 -13.675 1.00 79.06 104 LYS A O 1
#